Protein AF-A0AA43FDP6-F1 (afdb_monomer)

pLDDT: mean 77.19, std 11.24, range [44.19, 90.75]

Mean predicted aligned error: 11.81 Å

Nearest PDB structures (foldseek):
  7a0g-assembly1_JJJ  TM=6.307E-01  e=7.798E-01  Serratia marcescens
  7aqq-assembly1_f  TM=5.452E-01  e=5.915E+00  Arabidopsis thaliana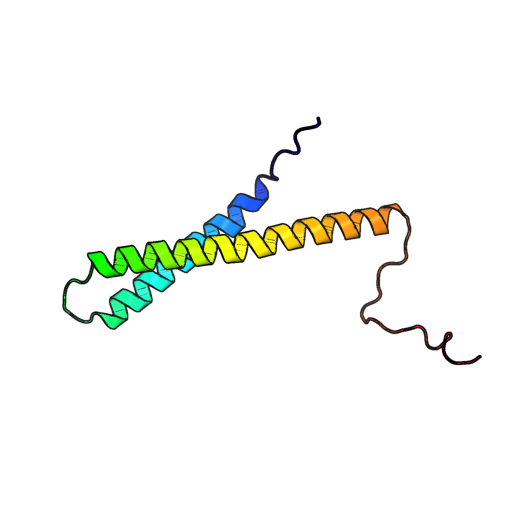

Solvent-accessible surface area (backbone atoms only — not comparable to full-atom values): 5434 Å² total; per-residue (Å²): 134,83,79,78,72,78,67,74,73,60,54,57,60,24,50,51,28,21,54,51,22,20,53,50,25,28,50,55,39,51,67,70,42,67,92,55,90,48,62,70,59,22,50,51,37,12,53,54,33,11,50,50,25,24,54,53,39,43,52,53,52,53,51,51,52,54,50,52,54,51,50,52,50,40,56,74,71,66,50,79,76,84,59,99,58,92,70,71,66,78,83,80,70,84,126

Sequence (95 aa):
MTRRYPNPWFVIPTLFGTVIGAGLGWSVTSATCGQVTCNGWATVAAIVSGLIGMFGVATVVVLAIRSAEEFQRASSAGEPEPGPGCEVPDDLGDH

Secondary structure (DSSP, 8-state):
----PPPGGGHHHHHHHHHHHHHHHHHHHHHHHTTS--HHHHHHHHHHHHHHHHHHHHHHHHHHHHHHHHHHHHHHHTPPPPPSS----GGGS--

Foldseek 3Di:
DPPPDDPPVLVVQLQVLLQVQLVVQLVVVVVVPPPDPPVVNSNVSSNVRSVVSNVVSSVVVVVVVVVVVVVVVCVVVVHPDCPPDPDDPPVVPDD

Radius of gyration: 22.21 Å; Cα contacts (8 Å, |Δi|>4): 66; chains: 1;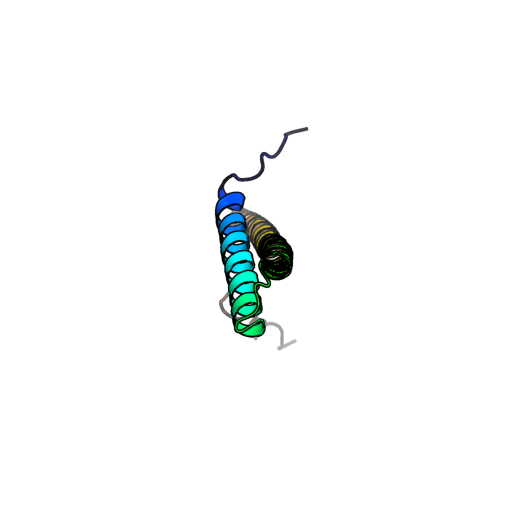 bounding box: 49×18×72 Å

Structure (mmCIF, N/CA/C/O backbone):
data_AF-A0AA43FDP6-F1
#
_entry.id   AF-A0AA43FDP6-F1
#
loop_
_atom_site.group_PDB
_atom_site.id
_atom_site.type_symbol
_atom_site.label_atom_id
_atom_site.label_alt_id
_atom_site.label_comp_id
_atom_site.label_asym_id
_atom_site.label_entity_id
_atom_site.label_seq_id
_atom_site.pdbx_PDB_ins_code
_atom_site.Cartn_x
_atom_site.Cartn_y
_atom_site.Cartn_z
_atom_site.occupancy
_atom_site.B_iso_or_equiv
_atom_site.auth_seq_id
_atom_site.auth_comp_id
_atom_site.auth_asym_id
_atom_site.auth_atom_id
_atom_site.pdbx_PDB_model_num
ATOM 1 N N . MET A 1 1 ? -29.590 -13.239 6.043 1.00 44.19 1 MET A N 1
ATOM 2 C CA . MET A 1 1 ? -28.217 -12.968 5.563 1.00 44.19 1 MET A CA 1
ATOM 3 C C . MET A 1 1 ? -28.108 -11.487 5.229 1.00 44.19 1 MET A C 1
ATOM 5 O O . MET A 1 1 ? -28.458 -11.084 4.129 1.00 44.19 1 MET A O 1
ATOM 9 N N . THR A 1 2 ? -27.720 -10.645 6.184 1.00 52.78 2 THR A N 1
ATOM 10 C CA . THR A 1 2 ? -27.466 -9.223 5.922 1.00 52.78 2 THR A CA 1
ATOM 11 C C . THR A 1 2 ? -26.108 -9.097 5.236 1.00 52.78 2 THR A C 1
ATOM 13 O O . THR A 1 2 ? -25.067 -9.379 5.824 1.00 52.78 2 THR A O 1
ATOM 16 N N . ARG A 1 3 ? -26.119 -8.744 3.947 1.00 51.25 3 ARG A N 1
ATOM 17 C CA . ARG A 1 3 ? -24.913 -8.502 3.150 1.00 51.25 3 ARG A CA 1
ATOM 18 C C . ARG A 1 3 ? -24.221 -7.262 3.724 1.00 51.25 3 ARG A C 1
ATOM 20 O O . ARG A 1 3 ? -24.658 -6.148 3.450 1.00 51.25 3 ARG A O 1
ATOM 27 N N . ARG A 1 4 ? -23.186 -7.438 4.556 1.00 65.88 4 ARG A N 1
ATOM 28 C CA . ARG A 1 4 ? -22.305 -6.324 4.934 1.00 65.88 4 ARG A CA 1
ATOM 29 C C . ARG A 1 4 ? -21.641 -5.835 3.649 1.00 65.88 4 ARG A C 1
ATOM 31 O O . ARG A 1 4 ? -20.861 -6.566 3.042 1.00 65.88 4 ARG A O 1
ATOM 38 N N . TYR A 1 5 ? -22.020 -4.647 3.189 1.00 58.06 5 TYR A N 1
ATOM 39 C CA . TYR A 1 5 ? -21.326 -4.005 2.081 1.00 58.06 5 TYR A CA 1
ATOM 40 C C . TYR A 1 5 ? -19.900 -3.668 2.536 1.00 58.06 5 TYR A C 1
ATOM 42 O O . TYR A 1 5 ? -19.733 -3.200 3.666 1.00 58.06 5 TYR A O 1
ATOM 50 N N . PRO A 1 6 ? -18.875 -3.909 1.700 1.00 62.97 6 PRO A N 1
ATOM 51 C CA . PRO A 1 6 ? -17.531 -3.429 1.986 1.00 62.97 6 PRO A CA 1
ATOM 52 C C . PRO A 1 6 ? -17.601 -1.920 2.199 1.00 62.97 6 PRO A C 1
ATOM 54 O O . PRO A 1 6 ? -18.201 -1.220 1.380 1.00 62.97 6 PRO A O 1
ATOM 57 N N . ASN A 1 7 ? -17.024 -1.422 3.294 1.00 69.69 7 ASN A N 1
ATOM 58 C CA . ASN A 1 7 ? -16.952 0.014 3.520 1.00 69.69 7 ASN A CA 1
ATOM 59 C C . ASN A 1 7 ? -16.201 0.641 2.327 1.00 69.69 7 ASN A C 1
ATOM 61 O O . ASN A 1 7 ? -15.027 0.307 2.130 1.00 69.69 7 ASN A O 1
ATOM 65 N N . PRO A 1 8 ? -16.838 1.518 1.524 1.00 71.38 8 PRO A N 1
ATOM 66 C CA . PRO A 1 8 ? -16.217 2.084 0.326 1.00 71.38 8 PRO A CA 1
ATOM 67 C C . PRO A 1 8 ? -14.920 2.846 0.639 1.00 71.38 8 PRO A C 1
ATOM 69 O O . PRO A 1 8 ? -14.060 2.979 -0.229 1.00 71.38 8 PRO A O 1
ATOM 72 N N . TRP A 1 9 ? -14.729 3.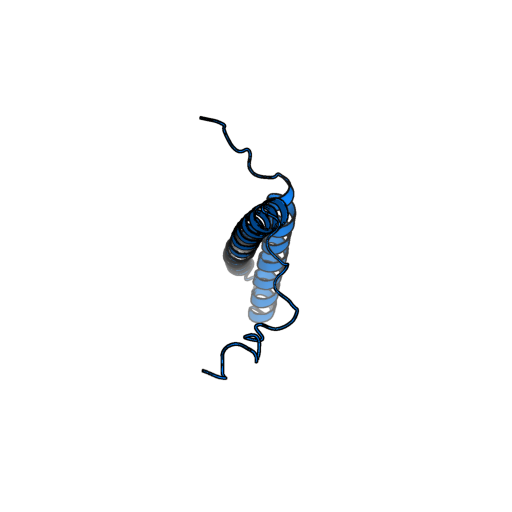265 1.893 1.00 78.75 9 TRP A N 1
ATOM 73 C CA . TRP A 1 9 ? -13.508 3.915 2.364 1.00 78.75 9 TRP A CA 1
ATOM 74 C C . TRP A 1 9 ? -12.252 3.040 2.364 1.00 78.75 9 TRP A C 1
ATOM 76 O O . TRP A 1 9 ? -11.156 3.588 2.369 1.00 78.75 9 TRP A O 1
ATOM 86 N N . PHE A 1 10 ? -12.370 1.710 2.303 1.00 81.25 10 PHE A N 1
ATOM 87 C CA . PHE A 1 10 ? -11.207 0.821 2.186 1.00 81.25 10 PHE A CA 1
ATOM 88 C C . PHE A 1 10 ? -10.469 0.993 0.848 1.00 81.25 10 PHE A C 1
ATOM 90 O O . PHE A 1 10 ? -9.258 0.820 0.769 1.00 81.25 10 PHE A O 1
ATOM 97 N N . VAL A 1 11 ? -11.187 1.358 -0.216 1.00 82.94 11 VAL A N 1
ATOM 98 C CA . VAL A 1 11 ? -10.636 1.409 -1.578 1.00 82.94 11 VAL A CA 1
ATOM 99 C C . VAL A 1 11 ? -9.560 2.489 -1.714 1.00 82.94 11 VAL A C 1
ATOM 101 O O . VAL A 1 11 ? -8.566 2.284 -2.407 1.00 82.94 11 VAL A O 1
ATOM 104 N N . ILE A 1 12 ? -9.729 3.619 -1.025 1.00 87.06 12 ILE A N 1
ATOM 105 C CA . ILE A 1 12 ? -8.830 4.778 -1.094 1.00 87.06 12 ILE A CA 1
ATOM 106 C C . ILE A 1 12 ? -7.396 4.428 -0.647 1.00 87.06 12 ILE A C 1
ATOM 108 O O . ILE A 1 12 ? -6.479 4.591 -1.457 1.00 87.06 12 ILE A O 1
ATOM 112 N N . PRO A 1 13 ? -7.154 3.921 0.581 1.00 83.81 13 PRO A N 1
ATOM 113 C CA . PRO A 1 13 ? -5.804 3.576 1.022 1.00 83.81 13 PRO A CA 1
ATOM 114 C C . PRO A 1 13 ? -5.200 2.447 0.184 1.00 83.81 13 PRO A C 1
ATOM 116 O O . PRO A 1 13 ? -4.018 2.498 -0.149 1.00 83.81 13 PRO A O 1
ATOM 119 N N . THR A 1 14 ? -5.995 1.455 -0.223 1.00 84.44 14 THR A N 1
ATOM 120 C CA . THR A 1 14 ? -5.506 0.342 -1.046 1.00 84.44 14 THR A CA 1
ATOM 121 C C . THR A 1 14 ? -5.061 0.803 -2.434 1.00 84.44 14 THR A C 1
ATOM 123 O O . THR A 1 14 ? -3.992 0.401 -2.900 1.00 84.44 14 THR A O 1
ATOM 126 N N . LEU A 1 15 ? -5.819 1.695 -3.081 1.00 87.31 15 LEU A N 1
ATOM 127 C CA . LEU A 1 15 ? -5.403 2.321 -4.339 1.00 87.31 15 LEU A CA 1
ATOM 128 C C . LEU A 1 15 ? -4.118 3.126 -4.157 1.00 87.31 15 LEU A C 1
ATOM 130 O O . LEU A 1 15 ? -3.205 3.008 -4.970 1.00 87.31 15 LEU A O 1
ATOM 134 N N . PHE A 1 16 ? -4.010 3.887 -3.069 1.00 90.25 16 PHE A N 1
ATOM 135 C CA . PHE A 1 16 ? -2.813 4.670 -2.776 1.00 90.25 16 PHE A CA 1
ATOM 136 C C . PHE A 1 16 ? -1.571 3.781 -2.598 1.00 90.25 16 PHE A C 1
ATOM 138 O O . PHE A 1 16 ? -0.537 4.027 -3.218 1.00 90.25 16 PHE A O 1
ATOM 145 N N . GLY A 1 17 ? -1.698 2.685 -1.842 1.00 82.88 17 GLY A N 1
ATOM 146 C CA . GLY A 1 17 ? -0.642 1.680 -1.688 1.00 82.88 17 GLY A CA 1
ATOM 147 C C . GLY A 1 17 ? -0.227 1.038 -3.010 1.00 82.88 17 GLY A C 1
ATOM 148 O O . GLY A 1 17 ? 0.959 0.813 -3.248 1.00 82.88 17 GLY A O 1
ATOM 149 N N . THR A 1 18 ? -1.192 0.810 -3.902 1.00 85.81 18 THR A N 1
ATOM 150 C CA . THR A 1 18 ? -0.938 0.256 -5.239 1.00 85.81 18 THR A CA 1
ATOM 151 C C . THR A 1 18 ? -0.142 1.231 -6.106 1.00 85.81 18 THR A C 1
ATOM 153 O O . THR A 1 18 ? 0.848 0.839 -6.718 1.00 85.81 18 THR A O 1
ATOM 156 N N . VAL A 1 19 ? -0.536 2.509 -6.138 1.00 89.38 19 VAL A N 1
ATOM 157 C CA . VAL A 1 19 ? 0.136 3.548 -6.939 1.00 89.38 19 VAL A CA 1
ATOM 158 C C . VAL A 1 19 ? 1.569 3.771 -6.457 1.00 89.38 19 VAL A C 1
ATOM 160 O O . VAL A 1 19 ? 2.486 3.824 -7.276 1.00 89.38 19 VAL A O 1
ATOM 163 N N . ILE A 1 20 ? 1.782 3.838 -5.139 1.00 89.62 20 ILE A N 1
ATOM 164 C CA . ILE A 1 20 ? 3.127 3.973 -4.563 1.00 89.62 20 ILE A CA 1
ATOM 165 C C . ILE A 1 20 ? 3.969 2.736 -4.872 1.00 89.62 20 ILE A C 1
ATOM 167 O O . ILE A 1 20 ? 5.092 2.869 -5.358 1.00 89.62 20 ILE A O 1
ATOM 171 N N . GLY A 1 21 ? 3.426 1.537 -4.637 1.00 82.88 21 GLY A N 1
ATOM 172 C CA . GLY A 1 21 ? 4.118 0.285 -4.932 1.00 82.88 21 GLY A CA 1
ATOM 173 C C . GLY A 1 21 ? 4.547 0.210 -6.395 1.00 82.88 21 GLY A C 1
ATOM 174 O O . GLY A 1 21 ? 5.708 -0.086 -6.684 1.00 82.88 21 GLY A O 1
ATOM 175 N N . ALA A 1 22 ? 3.654 0.556 -7.323 1.00 82.06 22 ALA A N 1
ATOM 176 C CA . ALA A 1 22 ? 3.945 0.549 -8.752 1.00 82.06 22 ALA A CA 1
ATOM 177 C C . ALA A 1 22 ? 5.001 1.591 -9.146 1.00 82.06 22 ALA A C 1
ATOM 179 O O . ALA A 1 22 ? 5.948 1.268 -9.866 1.00 82.06 22 ALA A O 1
ATOM 180 N N . GLY A 1 23 ? 4.888 2.817 -8.627 1.00 83.75 23 GLY A N 1
ATOM 181 C CA . GLY A 1 23 ? 5.860 3.881 -8.877 1.00 83.75 23 GLY A CA 1
ATOM 182 C C . GLY A 1 23 ? 7.263 3.530 -8.380 1.00 83.75 23 GLY A C 1
ATOM 183 O O . GLY A 1 23 ? 8.245 3.766 -9.088 1.00 83.75 23 GLY A O 1
ATOM 184 N N . LEU A 1 24 ? 7.372 2.906 -7.204 1.00 84.56 24 LEU A N 1
ATOM 185 C CA . LEU A 1 24 ? 8.652 2.454 -6.654 1.00 84.56 24 LEU A CA 1
ATOM 186 C C . LEU A 1 24 ? 9.267 1.326 -7.489 1.00 84.56 24 LEU A C 1
ATOM 188 O O . LEU A 1 24 ? 10.448 1.401 -7.824 1.00 84.56 24 LEU A O 1
ATOM 192 N N . GLY A 1 25 ? 8.481 0.321 -7.887 1.00 78.12 25 GLY A N 1
ATOM 193 C CA . GLY A 1 25 ? 8.980 -0.774 -8.729 1.00 78.12 25 GLY A CA 1
ATOM 194 C C . GLY A 1 25 ? 9.458 -0.297 -10.096 1.00 78.12 25 GLY A C 1
ATOM 195 O O . GLY A 1 25 ? 10.520 -0.719 -10.558 1.00 78.12 25 GLY A O 1
ATOM 196 N N . TRP A 1 26 ? 8.737 0.645 -10.710 1.00 78.56 26 TRP A N 1
ATOM 197 C CA . TRP A 1 26 ? 9.187 1.292 -11.941 1.00 78.56 26 TRP A CA 1
ATOM 198 C C . TRP A 1 26 ? 10.492 2.064 -11.727 1.00 78.56 26 TRP A C 1
ATOM 200 O O . TRP A 1 26 ? 11.454 1.869 -12.468 1.00 78.56 26 TRP A O 1
ATOM 210 N N . SER A 1 27 ? 10.548 2.907 -10.692 1.00 82.44 27 SER A N 1
ATOM 211 C CA . SER A 1 27 ? 11.697 3.777 -10.416 1.00 82.44 27 SER A CA 1
ATOM 212 C C . SER A 1 27 ? 12.969 2.969 -10.176 1.00 82.44 27 SER A C 1
ATOM 214 O O . SER A 1 27 ? 13.977 3.210 -10.837 1.00 82.44 27 SER A O 1
ATOM 216 N N . VAL A 1 28 ? 12.911 1.950 -9.314 1.00 82.94 28 VAL A N 1
ATOM 217 C CA . VAL A 1 28 ? 14.054 1.069 -9.022 1.00 82.94 28 VAL A CA 1
ATOM 218 C C . VAL A 1 28 ? 14.511 0.328 -10.277 1.00 82.94 28 VAL A C 1
ATOM 220 O O . VAL A 1 28 ? 15.708 0.259 -10.556 1.00 82.94 28 VAL A O 1
ATOM 223 N N . THR A 1 29 ? 13.577 -0.176 -11.083 1.00 80.75 29 THR A N 1
ATOM 224 C CA . THR A 1 29 ? 13.925 -0.907 -12.311 1.00 80.75 29 THR A CA 1
ATOM 225 C C . THR A 1 29 ? 14.521 0.014 -13.374 1.00 80.75 29 THR A C 1
ATOM 227 O O . THR A 1 29 ? 15.513 -0.340 -14.007 1.00 80.75 29 THR A O 1
ATOM 230 N N . SER A 1 30 ? 13.979 1.226 -13.527 1.00 76.88 30 SER A N 1
ATOM 231 C CA . SER A 1 30 ? 14.522 2.241 -14.436 1.00 76.88 30 SER A CA 1
ATOM 232 C C . SER A 1 30 ? 1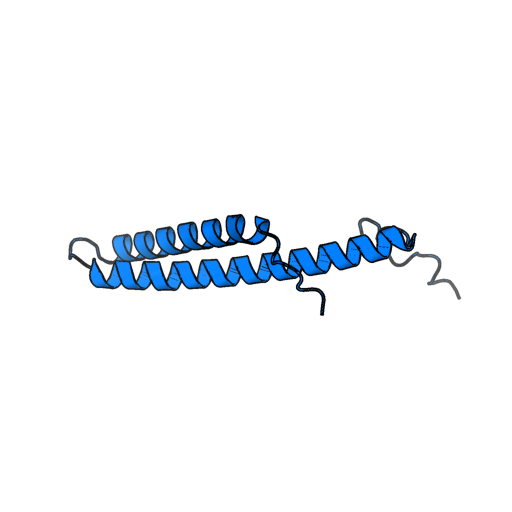5.918 2.708 -14.017 1.00 76.88 30 SER A C 1
ATOM 234 O O . SER A 1 30 ? 16.796 2.831 -14.866 1.00 76.88 30 SER A O 1
ATOM 236 N N . ALA A 1 31 ? 16.161 2.869 -12.712 1.00 83.06 31 ALA A N 1
ATOM 237 C CA . ALA A 1 31 ? 17.476 3.207 -12.176 1.00 83.06 31 ALA A CA 1
ATOM 238 C C . ALA A 1 31 ? 18.491 2.075 -12.398 1.00 83.06 31 ALA A C 1
ATOM 240 O O . ALA A 1 31 ? 19.655 2.335 -12.691 1.00 83.06 31 ALA A O 1
ATOM 241 N N . THR A 1 32 ? 18.044 0.820 -12.303 1.00 80.12 32 THR A N 1
ATOM 242 C CA . THR A 1 32 ? 18.902 -0.364 -12.472 1.00 80.12 32 THR A CA 1
ATOM 243 C C . THR A 1 32 ? 19.297 -0.596 -13.934 1.00 80.12 32 THR A C 1
ATOM 245 O O . THR A 1 32 ? 20.394 -1.074 -14.205 1.00 80.12 32 THR A O 1
ATOM 248 N N . CYS A 1 33 ? 18.436 -0.248 -14.894 1.00 74.56 33 CYS A N 1
ATOM 249 C CA . CYS A 1 33 ? 18.663 -0.569 -16.306 1.00 74.56 33 CYS A CA 1
ATOM 250 C C . CYS A 1 33 ? 19.532 0.422 -17.104 1.00 74.56 33 CYS A C 1
ATOM 252 O O . CYS A 1 33 ? 19.879 0.133 -18.253 1.00 74.56 33 CYS A O 1
ATOM 254 N N . GLY A 1 34 ? 19.938 1.558 -16.532 1.00 73.19 34 GLY A N 1
ATOM 255 C CA . GLY A 1 34 ? 20.831 2.503 -17.215 1.00 73.19 34 GLY A CA 1
ATOM 256 C C . GLY A 1 34 ? 20.284 2.988 -18.573 1.00 73.19 34 GLY A C 1
ATOM 257 O O . GLY A 1 34 ? 19.179 3.516 -18.637 1.00 73.19 34 GLY A O 1
ATOM 258 N N . GLN A 1 35 ? 21.066 2.837 -19.657 1.00 56.94 35 GLN A N 1
ATOM 259 C CA . GLN A 1 35 ? 20.748 3.340 -21.013 1.00 56.94 35 GLN A CA 1
ATOM 260 C C . GLN A 1 35 ? 20.064 2.330 -21.957 1.00 56.94 35 GLN A C 1
ATOM 262 O O . GLN A 1 35 ? 19.733 2.686 -23.089 1.00 56.94 35 GLN A O 1
ATOM 267 N N . VAL A 1 36 ? 19.853 1.078 -21.541 1.00 65.25 36 VAL A N 1
ATOM 268 C CA . VAL A 1 36 ? 19.220 0.057 -22.394 1.00 65.25 36 VAL A CA 1
ATOM 269 C C . VAL A 1 36 ? 17.731 -0.012 -22.063 1.00 65.25 36 VAL A C 1
ATOM 271 O O . VAL A 1 36 ? 17.340 -0.054 -20.899 1.00 65.25 36 VAL A O 1
ATOM 274 N N . THR A 1 37 ? 16.881 0.015 -23.088 1.00 62.62 37 THR A N 1
ATOM 275 C CA . THR A 1 37 ? 15.420 0.134 -22.979 1.00 62.62 37 THR A CA 1
ATOM 276 C C . THR A 1 37 ? 14.770 -1.093 -22.320 1.00 62.62 37 THR A C 1
ATOM 278 O O . THR A 1 37 ? 14.201 -1.962 -22.971 1.00 62.62 37 THR A O 1
ATOM 281 N N . CYS A 1 38 ? 14.784 -1.149 -20.990 1.00 71.25 38 CYS A N 1
ATOM 282 C CA . CYS A 1 38 ? 14.150 -2.199 -20.187 1.00 71.25 38 CYS A CA 1
ATOM 283 C C . CYS A 1 38 ? 12.640 -2.000 -19.959 1.00 71.25 38 CYS A C 1
ATOM 285 O O . CYS A 1 38 ? 12.116 -2.409 -18.921 1.00 71.25 38 CYS A O 1
ATOM 287 N N . ASN A 1 39 ? 11.904 -1.392 -20.891 1.00 75.88 39 ASN A N 1
ATOM 288 C CA . ASN A 1 39 ? 10.488 -1.061 -20.663 1.00 75.88 39 ASN A CA 1
ATOM 289 C C . ASN A 1 39 ? 9.630 -2.292 -20.312 1.00 75.88 39 ASN A C 1
ATOM 291 O O . ASN A 1 39 ? 8.725 -2.191 -19.485 1.00 75.88 39 ASN A O 1
ATOM 295 N N . GLY A 1 40 ? 9.947 -3.465 -20.873 1.00 79.31 40 GLY A N 1
ATOM 296 C CA . GLY A 1 40 ? 9.265 -4.718 -20.529 1.00 79.31 40 GLY A CA 1
ATOM 297 C C . GLY A 1 40 ? 9.455 -5.113 -19.060 1.00 79.31 40 GLY A C 1
ATOM 298 O O . GLY A 1 40 ? 8.480 -5.333 -18.346 1.00 79.31 40 GLY A O 1
ATOM 299 N N . TRP A 1 41 ? 10.701 -5.129 -18.582 1.00 78.50 41 TRP A N 1
ATOM 300 C CA . TRP A 1 41 ? 11.028 -5.500 -17.200 1.00 78.50 41 TRP A CA 1
ATOM 301 C C . TRP A 1 41 ? 10.565 -4.458 -16.182 1.00 78.50 41 TRP A C 1
ATOM 303 O O . TRP A 1 41 ? 10.063 -4.829 -15.123 1.00 78.50 41 TRP A O 1
ATOM 313 N N . ALA A 1 42 ? 10.648 -3.169 -16.521 1.00 75.31 42 ALA A N 1
ATOM 314 C CA . ALA A 1 42 ? 10.141 -2.090 -15.677 1.00 75.31 42 ALA A CA 1
ATOM 315 C C . ALA A 1 42 ? 8.624 -2.186 -15.472 1.00 75.31 42 ALA A C 1
ATOM 317 O O . ALA A 1 42 ? 8.138 -1.987 -14.360 1.00 75.31 42 ALA A O 1
ATOM 318 N N . THR A 1 43 ? 7.882 -2.575 -16.513 1.00 81.19 43 THR A N 1
ATOM 319 C CA . THR A 1 43 ? 6.430 -2.780 -16.420 1.00 81.19 43 THR A CA 1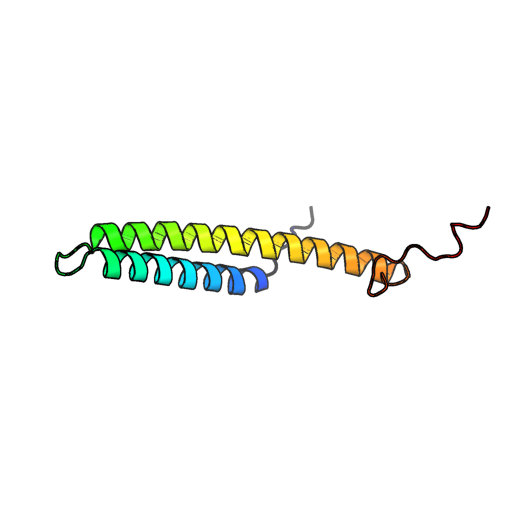
ATOM 320 C C . THR A 1 43 ? 6.089 -3.962 -15.513 1.00 81.19 43 THR A C 1
ATOM 322 O O . THR A 1 43 ? 5.229 -3.840 -14.645 1.00 81.19 43 THR A O 1
ATOM 325 N N . VAL A 1 44 ? 6.785 -5.095 -15.663 1.00 84.69 44 VAL A N 1
ATOM 326 C CA . VAL A 1 44 ? 6.563 -6.276 -14.810 1.00 84.69 44 VAL A CA 1
ATOM 327 C C . VAL A 1 44 ? 6.877 -5.956 -13.350 1.00 84.69 44 VAL A C 1
ATOM 329 O O . VAL A 1 44 ? 6.068 -6.253 -12.473 1.00 84.69 44 VAL A O 1
ATOM 332 N N . ALA A 1 45 ? 8.011 -5.304 -13.089 1.00 81.56 45 ALA A N 1
ATOM 333 C CA . ALA A 1 45 ? 8.398 -4.910 -11.742 1.00 81.56 45 ALA A CA 1
ATOM 334 C C . ALA A 1 45 ? 7.376 -3.959 -11.109 1.00 81.56 45 ALA A C 1
ATOM 336 O O . ALA A 1 45 ? 6.988 -4.184 -9.968 1.00 81.56 45 ALA A O 1
ATOM 337 N N . ALA A 1 46 ? 6.888 -2.964 -11.859 1.00 77.31 46 ALA A N 1
ATOM 338 C CA . ALA A 1 46 ? 5.854 -2.038 -11.401 1.00 77.31 46 ALA A CA 1
ATOM 339 C C . ALA A 1 46 ? 4.527 -2.745 -11.075 1.00 77.31 46 ALA A C 1
ATOM 341 O O . ALA A 1 46 ? 3.893 -2.444 -10.065 1.00 77.31 46 ALA A O 1
ATOM 342 N N . ILE A 1 47 ? 4.100 -3.711 -11.894 1.00 86.81 47 ILE A N 1
ATOM 343 C CA . ILE A 1 47 ? 2.874 -4.477 -11.624 1.00 86.81 47 ILE A CA 1
ATOM 344 C C . ILE A 1 47 ? 3.039 -5.303 -10.345 1.00 86.81 47 ILE A C 1
ATOM 346 O O . ILE A 1 47 ? 2.184 -5.250 -9.463 1.00 86.81 47 ILE A O 1
ATOM 350 N N . VAL A 1 48 ? 4.142 -6.045 -10.219 1.00 90.19 48 VAL A N 1
ATOM 351 C CA . VAL A 1 48 ? 4.378 -6.924 -9.065 1.00 90.19 48 VAL A CA 1
ATOM 352 C C . VAL A 1 48 ? 4.496 -6.116 -7.774 1.00 90.19 48 VAL A C 1
ATOM 354 O O . VAL A 1 48 ? 3.845 -6.446 -6.784 1.00 90.19 48 VAL A O 1
ATOM 357 N N . SER A 1 49 ? 5.270 -5.031 -7.774 1.00 84.44 49 SER A N 1
ATOM 358 C CA . SER A 1 49 ? 5.420 -4.174 -6.597 1.00 84.44 49 SER A CA 1
ATOM 359 C C . SER A 1 49 ? 4.122 -3.444 -6.242 1.00 84.44 49 SER A C 1
ATOM 361 O O . SER A 1 49 ? 3.807 -3.296 -5.062 1.00 84.44 49 SER A O 1
ATOM 363 N N . GLY A 1 50 ? 3.333 -3.040 -7.244 1.00 80.75 50 GLY A N 1
ATOM 364 C CA . GLY A 1 50 ? 1.994 -2.485 -7.052 1.00 80.75 50 GLY A CA 1
ATOM 365 C C . GLY A 1 50 ? 1.053 -3.475 -6.369 1.00 80.75 50 GLY A C 1
ATOM 366 O O . GLY A 1 50 ? 0.398 -3.118 -5.393 1.00 80.75 50 GLY A O 1
ATOM 367 N N . LEU A 1 51 ? 1.038 -4.737 -6.812 1.00 89.19 51 LEU A N 1
ATOM 368 C CA . LEU A 1 51 ? 0.240 -5.793 -6.184 1.00 89.19 51 LEU A CA 1
ATOM 369 C C . LEU A 1 51 ? 0.683 -6.064 -4.742 1.00 89.19 51 LEU A C 1
ATOM 371 O O . LEU A 1 51 ? -0.163 -6.166 -3.858 1.00 89.19 51 LEU A O 1
ATOM 375 N N . ILE A 1 52 ? 1.988 -6.128 -4.473 1.00 89.94 52 ILE A N 1
ATOM 376 C CA . ILE A 1 52 ? 2.503 -6.305 -3.106 1.00 89.94 52 ILE A CA 1
ATOM 377 C C . ILE A 1 52 ? 2.065 -5.138 -2.210 1.00 89.94 52 ILE A C 1
ATOM 379 O O . ILE A 1 52 ? 1.569 -5.368 -1.107 1.00 89.94 52 ILE A O 1
ATOM 383 N N . GLY A 1 53 ? 2.180 -3.898 -2.697 1.00 83.88 53 GLY A N 1
ATOM 384 C CA . GLY A 1 53 ? 1.693 -2.710 -1.991 1.00 83.88 53 GLY A CA 1
ATOM 385 C C . GLY A 1 53 ? 0.186 -2.769 -1.725 1.00 83.88 53 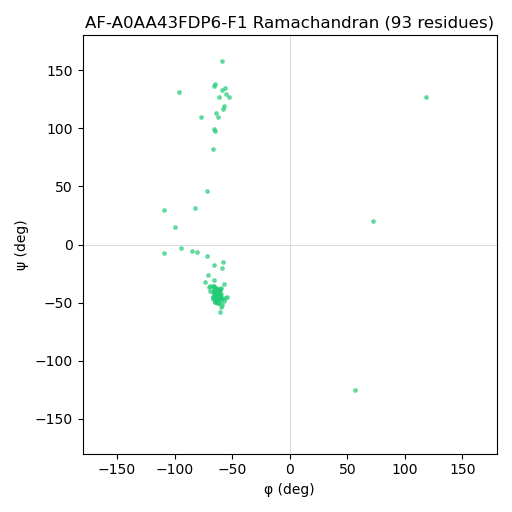GLY A C 1
ATOM 386 O O . GLY A 1 53 ? -0.259 -2.495 -0.610 1.00 83.88 53 GLY A O 1
ATOM 387 N N . MET A 1 54 ? -0.595 -3.209 -2.714 1.00 85.00 54 MET A N 1
ATOM 388 C CA . MET A 1 54 ? -2.037 -3.415 -2.591 1.00 85.00 54 MET A CA 1
ATOM 389 C C . MET A 1 54 ? -2.372 -4.416 -1.481 1.00 85.00 54 MET A C 1
ATOM 391 O O . MET A 1 54 ? -3.171 -4.099 -0.601 1.00 85.00 54 MET A O 1
ATOM 395 N N . PHE A 1 55 ? -1.755 -5.603 -1.490 1.00 90.75 55 PHE A N 1
ATOM 396 C CA . PHE A 1 55 ? -1.998 -6.646 -0.488 1.00 90.75 55 PHE A CA 1
ATOM 397 C C . PHE A 1 55 ? -1.533 -6.231 0.911 1.00 90.75 55 PHE A C 1
ATOM 399 O O . PHE A 1 55 ? -2.243 -6.480 1.888 1.00 90.75 55 PHE A O 1
ATOM 406 N N . GLY A 1 56 ? -0.382 -5.562 1.016 1.00 88.44 56 GLY A N 1
ATOM 407 C CA . GLY A 1 56 ? 0.133 -5.051 2.285 1.00 88.44 56 GLY A CA 1
ATOM 408 C C . GLY A 1 56 ? -0.836 -4.062 2.926 1.00 88.44 56 GLY A C 1
ATOM 409 O O . GLY A 1 56 ? -1.282 -4.270 4.055 1.00 88.44 56 GLY A O 1
ATOM 410 N N . VAL A 1 57 ? -1.247 -3.032 2.180 1.00 88.69 57 VAL A N 1
ATOM 411 C CA . VAL A 1 57 ? -2.193 -2.030 2.690 1.00 88.69 57 VAL A CA 1
ATOM 412 C C . VAL A 1 57 ? -3.568 -2.640 2.945 1.00 88.69 57 VAL A C 1
ATOM 414 O O . VAL A 1 57 ? -4.169 -2.374 3.982 1.00 88.69 57 VAL A O 1
ATOM 417 N N . ALA A 1 58 ? -4.051 -3.509 2.056 1.00 87.44 58 ALA A N 1
ATOM 418 C CA . ALA A 1 58 ? -5.313 -4.212 2.250 1.00 87.44 58 ALA A CA 1
ATOM 419 C C . ALA A 1 58 ? -5.353 -4.972 3.583 1.00 87.44 58 ALA A C 1
ATOM 421 O O . ALA A 1 58 ? -6.329 -4.877 4.326 1.00 87.44 58 ALA A O 1
ATOM 422 N N . THR A 1 59 ? -4.273 -5.679 3.913 1.00 90.69 59 THR A N 1
ATOM 423 C CA . THR A 1 59 ? -4.169 -6.438 5.164 1.00 90.69 59 THR A CA 1
ATOM 424 C C . THR A 1 59 ? -4.235 -5.513 6.378 1.00 90.69 59 THR A C 1
ATOM 426 O O . THR A 1 59 ? -5.019 -5.762 7.294 1.00 90.69 59 THR A O 1
ATOM 429 N N . VAL A 1 60 ? -3.484 -4.406 6.366 1.00 90.19 60 VAL A N 1
ATOM 430 C CA . VAL A 1 60 ? -3.482 -3.419 7.460 1.00 90.19 60 VAL A CA 1
ATOM 431 C C . VAL A 1 60 ? -4.870 -2.819 7.672 1.00 90.19 60 VAL A C 1
ATOM 433 O O . VAL A 1 60 ? -5.335 -2.740 8.805 1.00 90.19 60 VAL A O 1
ATOM 436 N N . VAL A 1 61 ? -5.570 -2.438 6.602 1.00 87.38 61 VAL A N 1
ATOM 437 C CA . VAL A 1 61 ? -6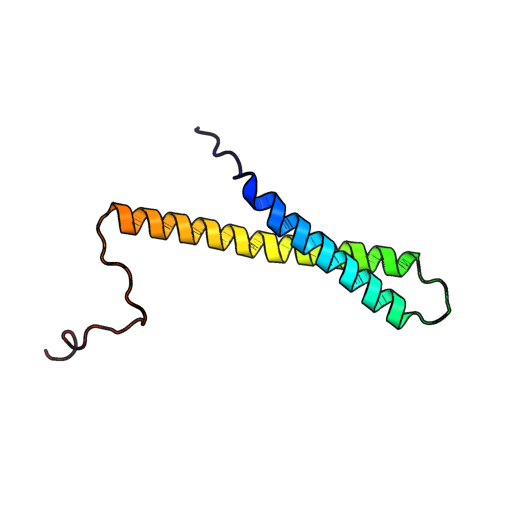.897 -1.824 6.741 1.00 87.38 61 VAL A CA 1
ATOM 438 C C . VAL A 1 61 ? -7.932 -2.843 7.233 1.00 87.38 61 VAL A C 1
ATOM 440 O O . VAL A 1 61 ? -8.784 -2.493 8.045 1.00 87.38 61 VAL A O 1
ATOM 443 N N . VAL A 1 62 ? -7.846 -4.117 6.829 1.00 88.25 62 VAL A N 1
ATOM 444 C CA . VAL A 1 62 ? -8.709 -5.174 7.393 1.00 88.25 62 VAL A CA 1
ATOM 445 C C . VAL A 1 62 ? -8.487 -5.320 8.900 1.00 88.25 62 VAL A C 1
ATOM 447 O O . VAL A 1 62 ? -9.460 -5.411 9.650 1.00 88.25 62 VAL A O 1
ATOM 450 N N . LEU A 1 63 ? -7.230 -5.321 9.350 1.00 89.44 63 LEU A N 1
ATOM 451 C CA . LEU A 1 63 ? -6.900 -5.383 10.775 1.00 89.44 63 LEU A CA 1
ATOM 452 C C . LEU A 1 63 ? -7.416 -4.149 11.525 1.00 89.44 63 LEU A C 1
ATOM 454 O O . LEU A 1 63 ? -8.026 -4.294 12.580 1.00 89.44 63 LEU A O 1
ATOM 458 N N . ALA A 1 64 ? -7.257 -2.957 10.950 1.00 87.56 64 ALA A N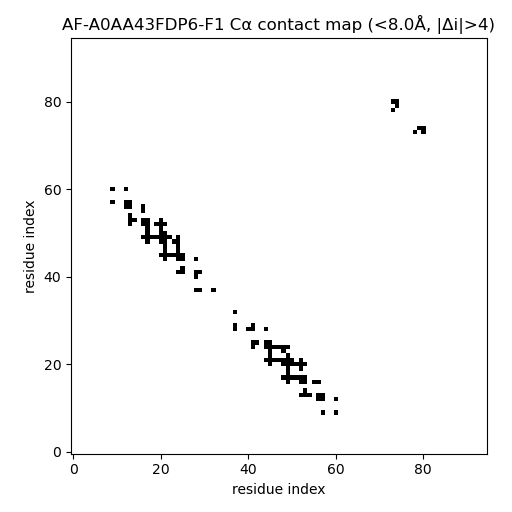 1
ATOM 459 C CA . ALA A 1 64 ? -7.753 -1.715 11.535 1.00 87.56 64 ALA A CA 1
ATOM 460 C C . ALA A 1 64 ? -9.283 -1.712 11.689 1.00 87.56 64 ALA A C 1
ATOM 462 O O . ALA A 1 64 ? -9.795 -1.299 12.724 1.00 87.56 64 ALA A O 1
ATOM 463 N N . ILE A 1 65 ? -10.022 -2.222 10.696 1.00 86.38 65 ILE A N 1
ATOM 464 C CA . ILE A 1 65 ? -11.485 -2.343 10.783 1.00 86.38 65 ILE A CA 1
ATOM 465 C C . ILE A 1 65 ? -11.882 -3.303 11.908 1.00 86.38 65 ILE A C 1
ATOM 467 O O . ILE A 1 65 ? -12.784 -2.988 12.679 1.00 86.38 65 ILE A O 1
ATOM 471 N N . ARG A 1 66 ? -11.210 -4.457 12.031 1.00 88.00 66 ARG A N 1
ATOM 472 C CA . ARG A 1 66 ? -11.486 -5.407 13.123 1.00 88.00 66 ARG A CA 1
ATOM 473 C C . ARG A 1 66 ? -11.216 -4.787 14.489 1.00 88.00 66 ARG A C 1
ATOM 475 O O . ARG A 1 66 ? -12.073 -4.873 15.359 1.00 88.00 66 ARG A O 1
ATOM 482 N N . SER A 1 67 ? -10.082 -4.105 14.623 1.00 85.19 67 SER A N 1
ATOM 483 C CA . SER A 1 67 ? -9.720 -3.384 15.840 1.00 85.19 67 SER A CA 1
ATOM 484 C C . SER A 1 67 ? -10.770 -2.324 16.191 1.00 85.19 67 SER A C 1
ATOM 486 O O . SER A 1 67 ? -11.244 -2.285 17.320 1.00 85.19 67 SER A O 1
ATOM 488 N N . ALA A 1 68 ? -11.228 -1.526 15.222 1.00 85.81 68 ALA A N 1
ATOM 489 C CA . ALA A 1 68 ? -12.266 -0.523 15.453 1.00 85.81 68 ALA A CA 1
ATOM 490 C C . ALA A 1 68 ? -13.613 -1.135 15.884 1.00 85.81 68 ALA A C 1
ATOM 492 O O . ALA A 1 68 ? -14.292 -0.576 16.743 1.00 85.81 68 ALA A O 1
ATOM 493 N N . GLU A 1 69 ? -14.003 -2.285 15.319 1.00 87.06 69 GLU A N 1
ATOM 494 C CA . GLU A 1 69 ? -15.207 -3.004 15.756 1.00 87.06 69 GLU A CA 1
ATOM 495 C C . GLU A 1 69 ? -15.079 -3.533 17.192 1.00 87.06 69 GLU A C 1
ATOM 497 O O . GLU A 1 69 ? -16.060 -3.528 17.933 1.00 87.06 69 GLU A O 1
ATOM 502 N N . GLU A 1 70 ? -13.897 -4.009 17.586 1.00 84.00 70 GLU A N 1
ATOM 503 C CA . GLU A 1 70 ? -13.615 -4.449 18.958 1.00 84.00 70 GLU A CA 1
ATOM 504 C C . GLU A 1 70 ? -13.689 -3.275 19.938 1.00 84.00 70 GLU A C 1
ATOM 506 O O . GLU A 1 70 ? -14.417 -3.362 20.927 1.00 84.00 70 GLU A O 1
ATOM 511 N N . PHE A 1 71 ? -13.051 -2.149 19.605 1.00 80.94 71 PHE A N 1
ATOM 512 C CA . PHE A 1 71 ? -13.133 -0.918 20.392 1.00 80.94 71 PHE A CA 1
ATOM 513 C C . PHE A 1 71 ? -14.578 -0.439 20.558 1.00 80.94 71 PHE A C 1
ATOM 515 O O . PHE A 1 71 ? -15.016 -0.190 21.676 1.00 80.94 71 PHE A O 1
ATOM 522 N N . GLN A 1 72 ? -15.361 -0.377 19.476 1.00 84.19 72 GLN A N 1
ATOM 523 C CA . GLN A 1 72 ? -16.764 0.043 19.559 1.00 84.19 72 GLN A CA 1
ATOM 524 C C . GLN A 1 72 ? -17.607 -0.865 20.459 1.00 84.19 72 GLN A C 1
ATOM 526 O O . GLN A 1 72 ? -18.476 -0.366 21.177 1.00 84.19 72 GLN A O 1
ATOM 531 N N . ARG A 1 73 ? -17.367 -2.183 20.433 1.00 84.00 73 ARG A N 1
ATOM 532 C CA . ARG A 1 73 ? -18.072 -3.127 21.312 1.00 84.00 73 ARG A CA 1
ATOM 533 C C . ARG A 1 73 ? -17.732 -2.866 22.777 1.00 84.00 73 ARG A C 1
ATOM 535 O O . ARG A 1 73 ? -18.667 -2.699 23.556 1.00 84.00 73 ARG A O 1
ATOM 542 N N . ALA A 1 74 ? -16.449 -2.748 23.115 1.00 78.56 74 ALA A N 1
ATOM 543 C CA . ALA A 1 74 ? -15.998 -2.468 24.479 1.00 78.56 74 ALA A CA 1
ATOM 544 C C . ALA A 1 74 ? -16.548 -1.127 25.005 1.00 78.56 74 ALA A C 1
ATOM 546 O O . ALA A 1 74 ? -17.152 -1.077 26.075 1.00 78.56 74 ALA A O 1
ATOM 547 N N . SER A 1 75 ? -16.466 -0.052 24.209 1.00 78.88 75 SER A N 1
ATOM 548 C CA . SER A 1 75 ? -17.021 1.256 24.591 1.00 78.88 75 SER A CA 1
ATOM 549 C C . SER A 1 75 ? -18.535 1.203 24.815 1.00 78.88 75 SER A C 1
ATOM 551 O O . SER A 1 75 ? -19.049 1.828 25.739 1.00 78.88 75 SER A O 1
ATOM 553 N N . SER A 1 76 ? -19.271 0.449 23.988 1.00 84.25 76 SER A N 1
ATOM 554 C CA . SER A 1 76 ? -20.726 0.302 24.139 1.00 84.25 76 SER A CA 1
ATOM 555 C C . SER A 1 76 ? -21.137 -0.540 25.350 1.00 84.25 76 SER A C 1
ATOM 557 O O . SER A 1 76 ? -22.229 -0.347 25.882 1.00 84.25 76 SER A O 1
ATOM 559 N N . ALA A 1 77 ? -20.268 -1.449 25.793 1.00 84.69 77 ALA A N 1
ATOM 560 C CA . ALA A 1 77 ? -20.459 -2.261 26.988 1.00 84.69 77 ALA A CA 1
ATOM 561 C C . ALA A 1 77 ? -20.108 -1.506 28.285 1.00 84.69 77 ALA A C 1
ATOM 563 O O . ALA A 1 77 ? -20.371 -2.011 29.374 1.00 84.69 77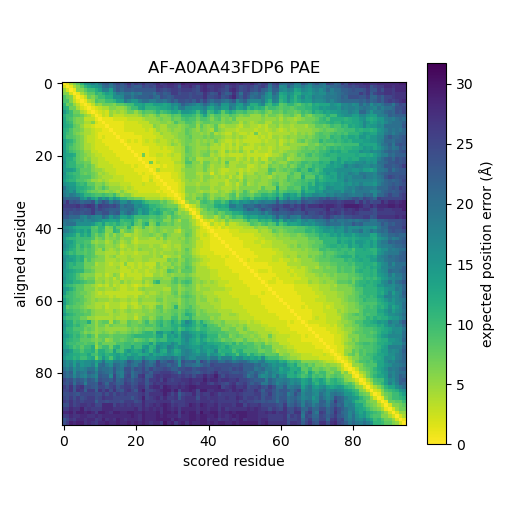 ALA A O 1
ATOM 564 N N . GLY A 1 78 ? -19.561 -0.288 28.177 1.00 78.12 78 GLY A N 1
ATOM 565 C CA . GLY A 1 78 ? -19.119 0.504 29.323 1.00 78.12 78 GLY A CA 1
ATOM 566 C C . GLY A 1 78 ? -17.846 -0.038 29.972 1.00 78.12 78 GLY A C 1
ATOM 567 O O . GLY A 1 78 ? -17.587 0.269 31.135 1.00 78.12 78 GLY A O 1
ATOM 568 N N . GLU A 1 79 ? -17.070 -0.853 29.250 1.00 75.81 79 GLU A N 1
ATOM 569 C CA . GLU A 1 79 ? -15.761 -1.299 29.717 1.00 75.81 79 GLU A CA 1
ATOM 570 C C . GLU A 1 79 ? -14.812 -0.092 29.815 1.00 75.81 79 GLU A C 1
ATOM 572 O O . GLU A 1 79 ? -14.843 0.785 28.943 1.00 75.81 79 GLU A O 1
ATOM 577 N N . PRO A 1 80 ? -13.998 -0.004 30.884 1.00 69.38 80 PRO A N 1
ATOM 578 C CA . PRO A 1 80 ? -13.034 1.077 31.027 1.00 69.38 80 PRO A CA 1
ATOM 579 C C . PRO A 1 80 ? -12.076 1.054 29.834 1.00 69.38 80 PRO A C 1
ATOM 581 O O . PRO A 1 80 ? -11.575 -0.008 29.458 1.00 69.38 80 PRO A O 1
ATOM 584 N N . GLU A 1 81 ? -11.842 2.219 29.220 1.00 65.75 81 GLU A N 1
ATOM 585 C CA . GLU A 1 81 ? -10.873 2.320 28.129 1.00 65.75 81 GLU A CA 1
ATOM 586 C C . GLU A 1 81 ? -9.513 1.804 28.619 1.00 65.75 81 GLU A C 1
ATOM 588 O O . GLU A 1 81 ? -9.098 2.163 29.727 1.00 65.75 81 GLU A O 1
ATOM 593 N N . PRO A 1 82 ? -8.815 0.962 27.833 1.00 66.81 82 PRO A N 1
ATOM 594 C CA . PRO A 1 82 ? -7.463 0.570 28.182 1.00 66.81 82 PRO A CA 1
ATOM 595 C C . PRO A 1 82 ? -6.624 1.842 28.326 1.00 66.81 82 PRO A C 1
ATOM 597 O O . PRO A 1 82 ? -6.517 2.638 27.389 1.00 66.81 82 PRO A O 1
ATOM 600 N N . GLY A 1 83 ? -6.090 2.055 29.530 1.00 62.81 83 GLY A N 1
ATOM 601 C CA . GLY A 1 83 ? -5.245 3.200 29.838 1.00 62.81 83 GLY A CA 1
ATOM 602 C C . GLY A 1 83 ? -4.008 3.237 28.932 1.00 62.81 83 GLY A C 1
ATOM 603 O O . GLY A 1 83 ? -3.621 2.217 28.350 1.00 62.81 83 GLY A O 1
ATOM 604 N N . PRO A 1 84 ? -3.385 4.411 28.753 1.00 61.78 84 PRO A N 1
ATOM 605 C CA . PRO A 1 84 ? -2.108 4.499 28.065 1.00 61.78 84 PRO A CA 1
ATOM 606 C C . PRO A 1 84 ? -1.042 3.772 28.891 1.00 61.78 84 PRO A C 1
ATOM 608 O O . PRO A 1 84 ? -0.483 4.349 29.810 1.00 61.78 84 PRO A O 1
ATOM 611 N N . GLY A 1 85 ? -0.776 2.524 28.509 1.00 55.88 85 GLY A N 1
ATOM 612 C CA . GLY A 1 85 ? 0.107 1.610 29.220 1.00 55.88 85 GLY A CA 1
ATOM 613 C C . GLY A 1 85 ? -0.681 0.391 29.689 1.00 55.88 85 GLY A C 1
ATOM 614 O O . GLY A 1 85 ? -1.732 0.491 30.311 1.00 55.88 85 GLY A O 1
ATOM 615 N N . CYS A 1 86 ? -0.205 -0.804 29.350 1.00 61.84 86 CYS A N 1
ATOM 616 C CA . CYS A 1 86 ? -0.726 -2.048 29.913 1.00 61.84 86 CYS A CA 1
ATOM 617 C C . CYS A 1 86 ? -0.288 -2.182 31.384 1.00 61.84 86 CYS A C 1
ATOM 619 O O . CYS A 1 86 ? 0.248 -3.227 31.759 1.00 61.84 86 CYS A O 1
ATOM 621 N N . GLU A 1 87 ? -0.405 -1.123 32.193 1.00 65.19 87 GLU A N 1
ATOM 622 C CA . GLU A 1 87 ? -0.116 -1.207 33.614 1.00 65.19 87 GLU A CA 1
ATOM 623 C C . GLU A 1 87 ? -1.128 -2.168 34.239 1.00 65.19 87 GLU A C 1
ATOM 625 O O . GLU A 1 87 ? -2.338 -1.932 34.261 1.00 65.19 87 GLU A O 1
ATOM 630 N N . VAL A 1 88 ? -0.619 -3.303 34.714 1.00 65.88 88 VAL A N 1
ATOM 631 C CA . VAL A 1 88 ? -1.342 -4.122 35.679 1.00 65.88 88 VAL A CA 1
ATOM 632 C C . VAL A 1 88 ? -1.522 -3.227 36.906 1.00 65.88 88 VAL A C 1
ATOM 634 O O . VAL A 1 88 ? -0.520 -2.672 37.355 1.00 65.88 88 VAL A O 1
ATOM 637 N N . PRO A 1 89 ? -2.746 -3.038 37.425 1.00 65.50 89 PRO A N 1
ATOM 638 C CA . PRO A 1 89 ? -2.943 -2.263 38.641 1.00 65.50 89 PRO A CA 1
ATOM 639 C C . PRO A 1 89 ? -2.030 -2.820 39.736 1.00 65.50 89 PRO A C 1
ATOM 641 O O . PRO A 1 89 ? -2.065 -4.027 39.998 1.00 65.50 89 PRO A O 1
ATOM 644 N N . ASP A 1 90 ? -1.226 -1.957 40.362 1.00 63.44 90 ASP A N 1
ATOM 645 C CA . ASP A 1 90 ? -0.300 -2.334 41.443 1.00 63.44 90 ASP A CA 1
ATOM 646 C C . ASP A 1 90 ? -1.038 -2.998 42.631 1.00 63.44 90 ASP A C 1
ATOM 648 O O . ASP A 1 90 ? -0.440 -3.699 43.442 1.00 63.44 90 ASP A O 1
ATOM 652 N N . ASP A 1 91 ? -2.367 -2.869 42.677 1.00 61.31 91 ASP A N 1
ATOM 653 C CA . ASP A 1 91 ? -3.265 -3.429 43.688 1.00 61.31 91 ASP A CA 1
ATOM 654 C C . ASP A 1 91 ? -3.455 -4.962 43.596 1.00 61.31 91 ASP A C 1
ATOM 656 O O . ASP A 1 91 ? -4.056 -5.565 44.486 1.00 61.31 91 ASP A O 1
ATOM 660 N N . LEU A 1 92 ? -2.982 -5.616 42.524 1.00 59.94 92 LEU A N 1
ATOM 661 C CA . LEU A 1 92 ? -3.095 -7.072 42.319 1.00 59.94 92 LEU A CA 1
ATOM 662 C C . LEU A 1 92 ? -1.804 -7.839 42.690 1.00 59.94 92 LEU A C 1
ATOM 664 O O . LEU A 1 92 ? -1.633 -8.990 42.285 1.00 59.94 92 LEU A O 1
ATOM 668 N N . GLY A 1 93 ? -0.880 -7.199 43.416 1.00 55.12 93 GLY A N 1
ATOM 669 C CA . GLY A 1 93 ? 0.394 -7.777 43.869 1.00 55.12 93 GLY A CA 1
ATOM 670 C C . GLY A 1 93 ? 0.511 -8.050 45.376 1.00 55.12 93 GLY A C 1
ATOM 671 O O . GLY A 1 93 ? 1.484 -8.679 45.785 1.00 55.12 93 GLY A O 1
ATOM 672 N N . ASP A 1 94 ? -0.462 -7.626 46.193 1.00 58.22 94 ASP A N 1
ATOM 673 C CA . ASP A 1 94 ? -0.329 -7.566 47.663 1.00 58.22 94 ASP A CA 1
ATOM 674 C C . ASP A 1 94 ? -1.157 -8.615 48.448 1.00 58.22 94 ASP A C 1
ATOM 676 O O . ASP A 1 94 ? -1.550 -8.384 49.600 1.00 58.22 94 ASP A O 1
ATOM 680 N N . HIS A 1 95 ? -1.415 -9.794 47.868 1.00 55.62 95 HIS A N 1
ATOM 681 C CA . HIS A 1 95 ? -2.005 -10.940 48.585 1.00 55.62 95 HIS A CA 1
ATOM 682 C C . HIS A 1 95 ? -1.193 -12.226 48.423 1.00 55.62 95 HIS A C 1
ATOM 684 O O . HIS A 1 95 ? -1.001 -12.669 47.269 1.00 55.62 95 HIS A O 1
#